Protein AF-A0A7S3ARB8-F1 (afdb_monomer_lite)

pLDDT: mean 84.16, std 11.86, range [56.31, 97.38]

Structure (mmCIF, N/CA/C/O backbone):
data_AF-A0A7S3ARB8-F1
#
_entry.id   AF-A0A7S3ARB8-F1
#
loop_
_atom_site.group_PDB
_atom_site.id
_atom_site.type_symbol
_atom_site.label_atom_id
_atom_site.label_alt_id
_atom_site.label_comp_id
_atom_site.label_asym_id
_atom_site.label_entity_id
_atom_site.label_seq_id
_atom_site.pdbx_PDB_ins_code
_atom_site.Cartn_x
_atom_site.Cartn_y
_atom_site.Cartn_z
_atom_site.occupancy
_atom_site.B_iso_or_equiv
_atom_site.auth_seq_id
_atom_site.auth_comp_id
_atom_site.auth_asym_id
_atom_site.auth_atom_id
_atom_site.pdbx_PDB_model_num
ATOM 1 N N . GLN A 1 1 ? 18.626 -2.411 -26.770 1.00 90.75 1 GLN A N 1
ATOM 2 C CA . GLN A 1 1 ? 19.589 -1.643 -25.954 1.00 90.75 1 GLN A CA 1
ATOM 3 C C . GLN A 1 1 ? 18.843 -1.032 -24.781 1.00 90.75 1 GLN A C 1
ATOM 5 O O . GLN A 1 1 ? 17.745 -0.532 -25.000 1.00 90.75 1 GLN A O 1
ATOM 10 N N . TYR A 1 2 ? 19.406 -1.118 -23.575 1.00 95.31 2 TYR A N 1
ATOM 11 C CA . TYR A 1 2 ? 18.859 -0.472 -22.380 1.00 95.31 2 TYR A CA 1
ATOM 12 C C . TYR A 1 2 ? 19.517 0.892 -22.160 1.00 95.31 2 TYR A C 1
ATOM 14 O O . TYR A 1 2 ? 20.697 1.067 -22.460 1.00 95.31 2 TYR A O 1
ATOM 22 N N . PHE A 1 3 ? 18.739 1.828 -21.629 1.00 96.06 3 PHE A N 1
ATOM 23 C CA . PHE A 1 3 ? 19.152 3.165 -21.223 1.00 96.06 3 PHE A CA 1
ATOM 24 C C . PHE A 1 3 ? 18.742 3.407 -19.772 1.00 96.06 3 PHE A C 1
ATOM 26 O O . PHE A 1 3 ? 17.775 2.810 -19.287 1.00 96.06 3 PHE A O 1
ATOM 33 N N . VAL A 1 4 ? 19.471 4.297 -19.101 1.00 95.88 4 VAL A N 1
ATOM 34 C CA . VAL A 1 4 ? 19.142 4.763 -17.753 1.00 95.88 4 VAL A CA 1
ATOM 35 C C . VAL A 1 4 ? 18.257 5.995 -17.869 1.00 95.88 4 VAL A C 1
ATOM 37 O O . VAL A 1 4 ? 18.643 6.996 -18.471 1.00 95.88 4 VAL A O 1
ATOM 40 N N . TYR A 1 5 ? 17.067 5.918 -17.289 1.00 92.81 5 TYR A N 1
ATOM 41 C CA . TYR A 1 5 ? 16.153 7.038 -17.130 1.00 92.81 5 TYR A CA 1
ATOM 42 C C . TYR A 1 5 ? 16.206 7.472 -15.676 1.00 92.81 5 TYR A C 1
ATOM 44 O O . TYR A 1 5 ? 15.893 6.680 -14.787 1.00 92.81 5 TYR A O 1
ATOM 52 N N . ARG A 1 6 ? 16.603 8.720 -15.436 1.00 92.19 6 ARG A N 1
ATOM 53 C CA . ARG A 1 6 ? 16.659 9.288 -14.092 1.00 92.19 6 ARG A CA 1
ATOM 54 C C . ARG A 1 6 ? 15.504 10.247 -13.880 1.00 92.19 6 ARG A C 1
ATOM 56 O O . ARG A 1 6 ? 15.302 11.178 -14.658 1.00 92.19 6 ARG A O 1
ATOM 63 N N . ASN A 1 7 ? 14.769 10.028 -12.802 1.00 86.69 7 ASN A N 1
ATOM 64 C CA . ASN A 1 7 ? 13.771 10.958 -12.335 1.00 86.69 7 ASN A CA 1
ATOM 65 C C . ASN A 1 7 ? 14.449 12.200 -11.742 1.00 86.69 7 ASN A C 1
ATOM 67 O O . ASN A 1 7 ? 15.207 12.090 -10.781 1.00 86.69 7 ASN A O 1
ATOM 71 N N . LEU A 1 8 ? 14.183 13.386 -12.294 1.00 87.00 8 LEU A N 1
ATOM 72 C CA . LEU A 1 8 ? 14.835 14.619 -11.837 1.00 87.00 8 LEU A CA 1
ATOM 73 C C . LEU A 1 8 ? 14.320 15.114 -10.478 1.00 87.00 8 LEU A C 1
ATOM 75 O O . LEU A 1 8 ? 15.025 15.858 -9.804 1.00 87.00 8 LEU A O 1
ATOM 79 N N . ARG A 1 9 ? 13.109 14.711 -10.075 1.00 80.62 9 ARG A N 1
ATOM 80 C CA . ARG A 1 9 ? 12.483 15.111 -8.811 1.00 80.62 9 ARG A CA 1
ATOM 81 C C . ARG A 1 9 ? 12.925 14.224 -7.654 1.00 80.62 9 ARG A C 1
ATOM 83 O O . ARG A 1 9 ? 13.294 14.737 -6.605 1.00 80.62 9 ARG A O 1
ATOM 90 N N . THR A 1 10 ? 12.866 12.909 -7.837 1.00 76.94 10 THR A N 1
ATOM 91 C CA . THR A 1 10 ? 13.143 11.931 -6.772 1.00 76.94 10 THR A CA 1
ATOM 92 C C . THR A 1 10 ? 14.565 11.380 -6.815 1.00 76.94 10 THR A C 1
ATOM 94 O O . THR A 1 10 ? 15.021 10.777 -5.851 1.00 76.94 10 THR A O 1
ATOM 97 N N . GLY A 1 11 ? 15.276 11.551 -7.932 1.00 84.00 11 GLY A N 1
ATOM 98 C CA . GLY A 1 11 ? 16.590 10.953 -8.157 1.00 84.00 11 GLY A CA 1
ATOM 99 C C . GLY A 1 11 ? 16.555 9.462 -8.501 1.00 84.00 11 GLY A C 1
ATOM 100 O O . GLY A 1 11 ? 17.612 8.919 -8.810 1.00 84.00 11 GLY A O 1
ATOM 101 N N . ALA A 1 12 ? 15.378 8.823 -8.490 1.00 82.38 12 ALA A N 1
ATOM 102 C CA . ALA A 1 12 ? 15.215 7.404 -8.789 1.00 82.38 12 ALA A CA 1
ATOM 103 C C . ALA A 1 12 ? 15.631 7.067 -10.229 1.00 82.38 12 ALA A C 1
ATOM 105 O O . ALA A 1 12 ? 15.363 7.828 -11.163 1.00 82.38 12 ALA A O 1
ATOM 106 N N . GLU A 1 13 ? 16.249 5.903 -10.416 1.00 90.94 13 GLU A N 1
ATOM 107 C CA . GLU A 1 13 ? 16.720 5.432 -11.719 1.00 90.94 13 GLU A CA 1
ATOM 108 C C . GLU A 1 13 ? 15.938 4.206 -12.194 1.00 90.94 13 GLU A C 1
ATOM 110 O O . GLU A 1 13 ? 15.594 3.315 -11.419 1.00 90.94 13 GLU A O 1
ATOM 115 N N . ALA A 1 14 ? 15.680 4.144 -13.500 1.00 91.12 14 ALA A N 1
ATOM 116 C CA . ALA A 1 14 ? 15.060 3.003 -14.154 1.00 91.12 14 ALA A CA 1
ATOM 117 C C . ALA A 1 14 ? 15.818 2.630 -15.432 1.00 91.12 14 ALA A C 1
ATOM 119 O O . ALA A 1 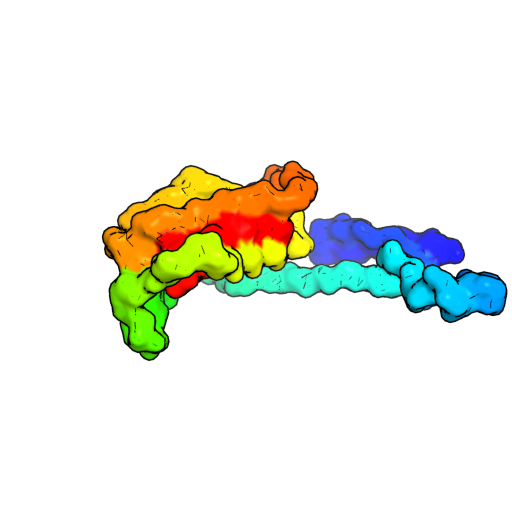14 ? 16.058 3.464 -16.303 1.00 91.12 14 ALA A O 1
ATOM 120 N N . TYR A 1 15 ? 16.136 1.346 -15.578 1.00 94.19 15 TYR A N 1
ATOM 121 C CA . TYR A 1 15 ? 16.793 0.798 -16.762 1.00 94.19 15 TYR A CA 1
ATOM 122 C C . TYR A 1 15 ? 15.725 0.291 -17.730 1.00 94.19 15 TYR A C 1
ATOM 124 O O . TYR A 1 15 ? 15.054 -0.696 -17.428 1.00 94.19 15 TYR A O 1
ATOM 132 N N . ARG A 1 16 ? 15.525 0.954 -18.876 1.00 95.75 16 ARG A N 1
ATOM 133 C CA . ARG A 1 16 ? 14.487 0.587 -19.863 1.00 95.75 16 ARG A CA 1
ATOM 134 C C . ARG A 1 16 ? 15.012 0.614 -21.293 1.00 95.75 16 ARG A C 1
ATOM 136 O O . ARG A 1 16 ? 15.990 1.286 -21.600 1.00 95.75 16 ARG A O 1
ATOM 143 N N . ALA A 1 17 ? 14.349 -0.117 -22.177 1.00 95.69 17 ALA A N 1
ATOM 144 C CA . ALA A 1 17 ? 14.543 -0.050 -23.616 1.00 95.69 17 ALA A CA 1
ATOM 145 C C . ALA A 1 17 ? 13.309 0.611 -24.260 1.00 95.69 17 ALA A C 1
ATOM 147 O O . ALA A 1 17 ? 12.194 0.304 -23.848 1.00 95.69 17 ALA A O 1
ATOM 148 N N . PRO A 1 18 ? 13.452 1.454 -25.300 1.00 93.88 18 PRO A N 1
ATOM 149 C CA . PRO A 1 18 ? 12.300 2.072 -25.968 1.00 93.88 18 PRO A CA 1
ATOM 150 C C . PRO A 1 18 ? 11.360 1.061 -26.642 1.00 93.88 18 PRO A C 1
ATOM 152 O O . PRO A 1 18 ? 10.175 1.326 -26.810 1.00 93.88 18 PRO A O 1
ATOM 155 N N . LYS A 1 19 ? 11.897 -0.090 -27.066 1.00 94.69 19 LYS A N 1
ATOM 156 C CA . LYS A 1 19 ? 11.169 -1.199 -27.697 1.00 94.69 19 LYS A CA 1
ATOM 157 C C . LYS A 1 19 ? 11.972 -2.497 -27.606 1.00 94.69 19 LYS A C 1
ATOM 159 O O . LYS A 1 19 ? 13.196 -2.455 -27.462 1.00 94.69 19 LYS A O 1
ATOM 164 N N . TYR A 1 20 ? 11.293 -3.631 -27.755 1.00 94.88 20 TYR A N 1
ATOM 165 C CA . TYR A 1 20 ? 11.908 -4.945 -27.943 1.00 94.88 20 TYR A CA 1
ATOM 166 C C . TYR A 1 20 ? 11.073 -5.790 -28.914 1.00 94.88 20 TYR A C 1
ATOM 168 O O . TYR A 1 20 ? 9.924 -5.457 -29.201 1.00 94.88 20 TYR A O 1
ATOM 176 N N . SER A 1 21 ? 11.663 -6.863 -29.430 1.00 94.44 21 SER A N 1
ATOM 177 C CA . SER A 1 21 ? 10.976 -7.904 -30.195 1.00 94.44 21 SER A CA 1
ATOM 178 C C . SER A 1 21 ? 11.450 -9.275 -29.720 1.00 94.44 21 SER A C 1
ATOM 180 O O . SER A 1 21 ? 12.534 -9.397 -29.145 1.00 94.44 21 SER A O 1
ATOM 182 N N . LEU A 1 22 ? 10.631 -10.299 -29.952 1.00 94.94 22 LEU A N 1
ATOM 183 C CA . LEU A 1 22 ? 10.965 -11.694 -29.679 1.00 94.94 22 LEU A CA 1
ATOM 184 C C . LEU A 1 22 ? 10.956 -12.495 -30.988 1.00 94.94 22 LEU A C 1
ATOM 186 O O . LEU A 1 22 ? 10.237 -12.127 -31.921 1.00 94.94 22 LEU A O 1
ATOM 190 N N . PRO A 1 23 ? 11.726 -13.591 -31.078 1.00 97.38 23 PRO A N 1
ATOM 191 C CA . PRO A 1 23 ? 11.591 -14.550 -32.167 1.00 97.38 23 PRO A CA 1
ATOM 192 C C . PRO A 1 23 ? 10.154 -15.066 -32.292 1.00 97.38 23 PRO A C 1
ATOM 194 O O . PRO A 1 23 ? 9.515 -15.362 -31.284 1.00 97.38 23 PRO A O 1
ATOM 197 N N . ALA A 1 24 ? 9.672 -15.259 -33.525 1.00 96.69 24 ALA A N 1
ATOM 198 C CA . ALA A 1 24 ? 8.314 -15.753 -33.786 1.00 96.69 24 ALA A CA 1
ATOM 199 C C . ALA A 1 24 ? 8.022 -17.100 -33.098 1.00 96.69 24 ALA A C 1
ATOM 201 O O . ALA A 1 24 ? 6.905 -17.343 -32.651 1.00 96.69 24 ALA A O 1
ATOM 202 N N . ALA A 1 25 ? 9.047 -17.942 -32.937 1.00 97.31 25 ALA A N 1
ATOM 203 C CA . ALA A 1 25 ? 8.948 -19.206 -32.216 1.00 97.31 25 ALA A CA 1
ATOM 204 C C . ALA A 1 25 ? 8.531 -19.043 -30.742 1.00 97.31 25 ALA A C 1
ATOM 206 O O . ALA A 1 25 ? 7.960 -19.968 -30.185 1.00 97.31 25 ALA A O 1
ATOM 207 N N . LEU A 1 26 ? 8.774 -17.888 -30.111 1.00 96.44 26 LEU A N 1
ATOM 208 C CA . LEU A 1 26 ? 8.398 -17.635 -28.716 1.00 96.44 26 LEU A CA 1
ATOM 209 C C . LEU A 1 26 ? 7.006 -17.011 -28.561 1.00 96.44 26 LEU A C 1
ATOM 211 O O . LEU A 1 26 ? 6.528 -16.880 -27.438 1.00 96.44 26 LEU A O 1
ATOM 215 N N . ALA A 1 27 ? 6.331 -16.662 -29.660 1.00 92.81 27 ALA A N 1
ATOM 216 C CA . ALA A 1 27 ? 5.057 -15.943 -29.612 1.00 92.81 27 ALA A CA 1
ATOM 217 C C . ALA A 1 27 ? 3.924 -16.724 -28.916 1.00 92.81 27 ALA A C 1
ATOM 219 O O . ALA A 1 27 ? 2.954 -16.116 -28.486 1.00 92.81 27 ALA A O 1
ATOM 220 N N . HIS A 1 28 ? 4.042 -18.052 -28.803 1.00 95.56 28 HIS A N 1
ATOM 221 C CA . HIS A 1 28 ? 3.050 -18.916 -28.150 1.00 95.56 28 HIS A CA 1
ATOM 222 C C . HIS A 1 28 ? 3.390 -19.263 -26.688 1.00 95.56 28 HIS A C 1
ATOM 224 O O . HIS A 1 28 ? 2.592 -19.921 -26.029 1.00 95.56 28 HIS A O 1
ATOM 230 N N . VAL A 1 29 ? 4.571 -18.865 -26.197 1.00 97.31 29 VAL A N 1
ATOM 231 C CA . VAL A 1 29 ? 5.066 -19.193 -24.842 1.00 97.31 29 VAL A CA 1
ATOM 232 C C . VAL A 1 29 ? 5.446 -17.969 -24.011 1.00 97.31 29 VAL A C 1
ATOM 234 O O . VAL A 1 29 ? 5.659 -18.106 -22.810 1.00 97.31 29 VAL A O 1
ATOM 237 N N . VAL A 1 30 ? 5.564 -16.783 -24.619 1.00 96.50 30 VAL A N 1
ATOM 238 C CA . VAL A 1 30 ? 5.928 -15.546 -23.917 1.00 96.50 30 VAL A CA 1
ATOM 239 C C . VAL A 1 30 ? 4.928 -14.442 -24.236 1.00 96.50 30 VAL A C 1
ATOM 241 O O . VAL A 1 30 ? 4.892 -13.943 -25.359 1.00 96.50 30 VAL A O 1
ATOM 244 N N . ASP A 1 31 ? 4.193 -14.003 -23.216 1.00 93.69 31 ASP A N 1
ATOM 245 C CA . ASP A 1 31 ? 3.247 -12.887 -23.331 1.00 93.69 31 ASP A CA 1
ATOM 246 C C . ASP A 1 31 ? 3.945 -11.521 -23.266 1.00 93.69 31 ASP A C 1
ATOM 248 O O . ASP A 1 31 ? 3.597 -10.582 -23.983 1.00 93.69 31 ASP A O 1
ATOM 252 N N . LEU A 1 32 ? 4.929 -11.384 -22.369 1.00 94.00 32 LEU A N 1
ATOM 253 C CA . LEU A 1 32 ? 5.566 -10.107 -22.063 1.00 94.00 32 LEU A CA 1
ATOM 254 C C . LEU A 1 32 ? 6.944 -10.297 -21.427 1.00 94.00 32 LEU A C 1
ATOM 256 O O . LEU A 1 32 ? 7.109 -11.072 -20.490 1.00 94.00 32 LEU A O 1
ATOM 260 N N . VAL A 1 33 ? 7.907 -9.481 -21.855 1.00 93.31 33 VAL A N 1
ATOM 261 C CA . VAL A 1 33 ? 9.145 -9.239 -21.106 1.00 93.31 33 VAL A CA 1
ATOM 262 C C . VAL A 1 33 ? 9.008 -7.919 -20.347 1.00 93.31 33 VAL A C 1
ATOM 264 O O . VAL A 1 33 ? 8.872 -6.843 -20.937 1.00 93.31 33 VAL A O 1
ATOM 267 N N . ALA A 1 34 ? 8.996 -8.000 -19.017 1.00 92.06 34 ALA A N 1
ATOM 268 C CA . ALA A 1 34 ? 8.890 -6.854 -18.122 1.00 92.06 34 ALA A CA 1
ATOM 269 C C . ALA A 1 34 ? 9.998 -6.882 -17.054 1.00 92.06 34 ALA A C 1
ATOM 271 O O . ALA A 1 34 ? 10.407 -7.967 -16.651 1.00 92.06 34 ALA A O 1
ATOM 272 N N . PRO A 1 35 ? 10.465 -5.713 -16.572 1.00 89.94 35 PRO A N 1
ATOM 273 C CA . PRO A 1 35 ? 10.087 -4.362 -16.992 1.00 89.94 35 PRO A CA 1
ATOM 274 C C . PRO A 1 35 ? 10.999 -3.829 -18.120 1.00 89.94 35 PRO A C 1
ATOM 276 O O . PRO A 1 35 ? 12.025 -3.208 -17.859 1.00 89.94 35 PRO A O 1
ATOM 279 N N . THR A 1 36 ? 10.624 -4.025 -19.392 1.00 94.38 36 THR A N 1
ATOM 280 C CA . THR A 1 36 ? 11.464 -3.591 -20.527 1.00 94.38 36 THR A CA 1
ATOM 281 C C . THR A 1 36 ? 11.164 -2.169 -20.988 1.00 94.38 36 THR A C 1
ATOM 283 O O . THR A 1 36 ? 12.089 -1.373 -21.097 1.00 94.38 36 THR A O 1
ATOM 286 N N . VAL A 1 37 ? 9.895 -1.825 -21.232 1.00 93.94 37 VAL A N 1
ATOM 287 C CA . VAL A 1 37 ? 9.520 -0.535 -21.857 1.00 93.94 37 VAL A CA 1
ATOM 288 C C 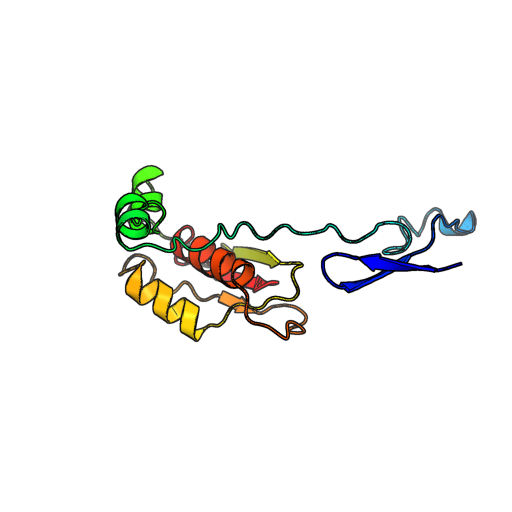. VAL A 1 37 ? 8.814 0.444 -20.915 1.00 93.94 37 VAL A C 1
ATOM 290 O O . VAL A 1 37 ? 8.837 1.647 -21.146 1.00 93.94 37 VAL A O 1
ATOM 293 N N . ARG A 1 38 ? 8.177 -0.046 -19.843 1.00 90.12 38 ARG A N 1
ATOM 294 C CA . ARG A 1 38 ? 7.347 0.780 -18.951 1.00 90.12 38 ARG A CA 1
ATOM 295 C C . ARG A 1 38 ? 8.181 1.437 -17.860 1.00 90.12 38 ARG A C 1
ATOM 297 O O . ARG A 1 38 ? 8.776 0.726 -17.051 1.00 90.12 38 ARG A O 1
ATOM 304 N N . LEU A 1 39 ? 8.199 2.768 -17.807 1.00 87.94 39 LEU A N 1
ATOM 305 C CA . LEU A 1 39 ? 8.770 3.491 -16.669 1.00 87.94 39 LEU A CA 1
ATOM 306 C C . LEU A 1 39 ? 7.906 3.281 -15.413 1.00 87.94 39 LEU A C 1
ATOM 308 O O . LEU A 1 39 ? 6.689 3.137 -15.546 1.00 87.94 39 LEU A O 1
ATOM 312 N N . PRO A 1 40 ? 8.514 3.233 -14.213 1.00 81.19 40 PRO A N 1
ATOM 313 C CA . PRO A 1 40 ? 7.759 3.231 -12.965 1.00 81.19 40 PRO A CA 1
ATOM 314 C C . PRO A 1 40 ? 6.862 4.468 -12.892 1.00 81.19 40 PRO A C 1
ATOM 316 O O . PRO A 1 40 ? 7.273 5.554 -13.307 1.00 81.19 40 PRO A O 1
ATOM 319 N N . ALA A 1 41 ? 5.645 4.305 -12.375 1.00 73.38 41 ALA A N 1
ATOM 320 C CA . ALA A 1 41 ? 4.795 5.449 -12.086 1.00 73.38 41 ALA A CA 1
ATOM 321 C C . ALA A 1 41 ? 5.429 6.280 -10.964 1.00 73.38 41 ALA A C 1
ATOM 323 O O . ALA A 1 41 ? 5.916 5.727 -9.979 1.00 73.38 41 ALA A O 1
ATOM 324 N N . GLU A 1 42 ? 5.406 7.605 -11.109 1.00 65.94 42 GLU A N 1
ATOM 325 C CA . GLU A 1 42 ? 5.657 8.478 -9.971 1.00 65.94 42 GLU A CA 1
ATOM 326 C C . GLU A 1 42 ? 4.415 8.518 -9.098 1.00 65.94 42 GLU A C 1
ATOM 328 O O . GLU A 1 42 ? 3.363 9.037 -9.465 1.00 65.94 42 GLU A O 1
ATOM 333 N N . THR A 1 43 ? 4.567 7.973 -7.918 1.00 62.03 43 THR A N 1
ATOM 334 C CA . THR A 1 43 ? 3.611 8.021 -6.829 1.00 62.03 43 THR A CA 1
ATOM 335 C C . THR A 1 43 ? 3.745 9.366 -6.122 1.00 62.03 43 THR A C 1
ATOM 337 O O . THR A 1 43 ? 4.763 9.704 -5.516 1.00 62.03 43 THR A O 1
ATOM 340 N N . ILE A 1 44 ? 2.707 10.186 -6.259 1.00 58.28 44 ILE A N 1
ATOM 341 C CA . ILE A 1 44 ? 2.582 11.445 -5.533 1.00 58.28 44 ILE A CA 1
ATOM 342 C C . ILE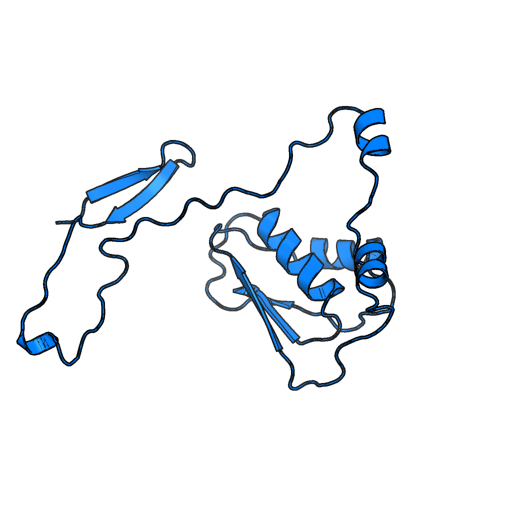 A 1 44 ? 2.102 11.078 -4.135 1.00 58.28 44 ILE A C 1
ATOM 344 O O . ILE A 1 44 ? 1.026 10.504 -3.999 1.00 58.28 44 ILE A O 1
ATOM 348 N N . SER A 1 45 ? 2.892 11.397 -3.111 1.00 59.22 45 SER A N 1
ATOM 349 C CA . SER A 1 45 ? 2.436 11.230 -1.734 1.00 59.22 45 SER A CA 1
ATOM 350 C C . SER A 1 45 ? 1.162 12.064 -1.522 1.00 59.22 45 SER A C 1
ATOM 352 O O . SER A 1 45 ? 1.162 13.250 -1.869 1.00 59.22 45 SER A O 1
ATOM 354 N N . PRO A 1 46 ? 0.086 11.499 -0.949 1.00 59.03 46 PRO A N 1
ATOM 355 C CA . PRO A 1 46 ? -1.135 12.241 -0.642 1.00 59.03 46 PRO A CA 1
ATOM 356 C C . PRO A 1 46 ? -0.940 13.229 0.520 1.00 59.03 46 PRO A C 1
ATOM 358 O O . PRO A 1 46 ? -1.864 13.964 0.876 1.00 59.03 46 PRO A O 1
ATOM 361 N N . VAL A 1 47 ? 0.256 13.262 1.117 1.00 62.41 47 VAL A N 1
ATOM 362 C CA . VAL A 1 47 ? 0.591 14.103 2.261 1.00 62.41 47 VAL A CA 1
ATOM 363 C C . VAL A 1 47 ? 0.481 15.573 1.884 1.00 62.41 47 VAL A C 1
ATOM 365 O O . VAL A 1 47 ? 1.296 16.138 1.151 1.00 62.41 47 VAL A O 1
ATOM 368 N N . GLN A 1 48 ? -0.537 16.222 2.442 1.00 64.81 48 GLN A N 1
ATOM 369 C CA . GLN A 1 48 ? -0.613 17.671 2.418 1.00 64.81 48 GLN A CA 1
ATOM 370 C C . GLN A 1 48 ? 0.466 18.274 3.325 1.00 64.81 48 GLN A C 1
ATOM 372 O O . GLN A 1 48 ? 0.796 17.694 4.362 1.00 64.81 48 GLN A O 1
ATOM 377 N N . PRO A 1 49 ? 0.969 19.480 3.006 1.00 62.47 49 PRO A N 1
ATOM 378 C CA . PRO A 1 49 ? 1.856 20.201 3.903 1.00 62.47 49 PRO A CA 1
ATOM 379 C C . PRO A 1 49 ? 1.230 20.328 5.294 1.00 62.47 49 PRO A C 1
ATOM 381 O O . PRO A 1 49 ? 0.051 20.700 5.434 1.00 62.47 49 PRO A O 1
ATOM 384 N N . ALA A 1 50 ? 2.037 20.046 6.319 1.00 64.06 50 ALA A N 1
ATOM 385 C CA . ALA A 1 50 ? 1.651 20.259 7.704 1.00 64.06 50 ALA A CA 1
ATOM 386 C C . ALA A 1 50 ? 1.163 21.704 7.887 1.00 64.06 50 ALA A C 1
ATOM 388 O O . ALA A 1 50 ? 1.761 22.656 7.370 1.00 64.06 50 ALA A O 1
ATOM 389 N N . ALA A 1 51 ? 0.048 21.866 8.598 1.00 67.56 51 ALA A N 1
ATOM 390 C CA . ALA A 1 51 ? -0.426 23.189 8.970 1.00 67.56 51 ALA A CA 1
ATOM 391 C C . ALA A 1 51 ? 0.621 23.842 9.880 1.00 67.56 51 ALA A C 1
ATOM 393 O O . ALA A 1 51 ? 1.047 23.253 10.868 1.00 67.56 51 ALA A O 1
ATOM 394 N N . LYS A 1 52 ? 1.063 25.048 9.515 1.00 67.88 52 LYS A N 1
ATOM 395 C CA . LYS A 1 52 ? 2.170 25.737 10.195 1.00 67.88 52 LYS A CA 1
ATOM 396 C C . LYS A 1 52 ? 1.733 26.555 11.412 1.00 67.88 52 LYS A C 1
ATOM 398 O O . LYS A 1 52 ? 2.590 27.094 12.102 1.00 67.88 52 LYS A O 1
ATOM 403 N N . THR A 1 53 ? 0.429 26.686 11.652 1.00 74.06 53 THR A N 1
ATOM 404 C CA . THR A 1 53 ? -0.115 27.498 12.747 1.00 74.06 53 THR A CA 1
ATOM 405 C C . THR A 1 53 ? -1.132 26.711 13.560 1.00 74.06 53 THR A C 1
ATOM 407 O O . THR A 1 53 ? -1.826 25.839 13.028 1.00 74.06 53 THR A O 1
ATOM 410 N N . ALA A 1 54 ? -1.224 27.026 14.852 1.00 68.62 54 ALA A N 1
ATOM 411 C CA . ALA A 1 54 ? -2.154 26.382 15.772 1.00 68.62 54 ALA A CA 1
ATOM 412 C C . ALA A 1 54 ? -3.610 26.578 15.323 1.00 68.62 54 ALA A C 1
ATOM 414 O O . ALA A 1 54 ? -4.394 25.637 15.370 1.00 68.62 54 ALA A O 1
ATOM 415 N N . GLU A 1 55 ? -3.947 27.751 14.783 1.00 72.50 55 GLU A N 1
ATOM 416 C CA . GLU A 1 55 ? -5.280 28.065 14.263 1.00 72.50 55 GLU A CA 1
ATOM 417 C C . GLU A 1 55 ? -5.612 27.216 13.034 1.00 72.50 55 GLU A C 1
ATOM 419 O O . GLU A 1 55 ? -6.733 26.735 12.898 1.00 72.50 55 GLU A O 1
ATOM 424 N N . ALA A 1 56 ? -4.637 26.975 12.150 1.00 66.12 56 ALA A N 1
ATOM 425 C CA . ALA A 1 56 ? -4.826 26.122 10.982 1.00 66.12 56 ALA A CA 1
ATOM 426 C C . ALA A 1 56 ? -4.937 24.638 11.367 1.00 66.12 56 ALA A C 1
ATOM 428 O O . ALA A 1 56 ? -5.691 23.907 10.732 1.00 66.12 56 ALA A O 1
ATOM 429 N N . ILE A 1 57 ? -4.230 24.192 12.410 1.00 64.38 57 ILE A N 1
ATOM 430 C CA . ILE A 1 57 ? -4.375 22.840 12.975 1.00 64.38 57 ILE A CA 1
ATOM 431 C C . ILE A 1 57 ? -5.769 22.678 13.597 1.00 64.38 57 ILE A C 1
ATOM 433 O O . ILE A 1 57 ? -6.460 21.698 13.327 1.00 64.38 57 ILE A O 1
ATOM 437 N N . GLN A 1 58 ? -6.215 23.665 14.376 1.00 66.00 58 GLN A N 1
ATOM 438 C CA . GLN A 1 58 ? -7.504 23.637 15.065 1.00 66.00 58 GLN A CA 1
ATOM 439 C C . GLN A 1 58 ? -8.684 23.737 14.085 1.00 66.00 58 GLN A C 1
ATOM 441 O O . GLN A 1 58 ? -9.654 22.995 14.219 1.00 66.00 58 GLN A O 1
ATOM 446 N N . ALA A 1 59 ? -8.572 24.583 13.054 1.00 65.38 59 ALA A N 1
ATOM 447 C CA . ALA A 1 59 ? -9.555 24.695 11.976 1.00 65.38 59 ALA A CA 1
ATOM 448 C C . ALA A 1 59 ? -9.610 23.439 11.094 1.00 65.38 59 ALA A C 1
ATOM 450 O O . ALA A 1 59 ? -10.674 23.092 10.583 1.00 65.38 59 ALA A O 1
ATOM 451 N N . ARG A 1 60 ? -8.475 22.745 10.917 1.00 64.44 60 ARG A N 1
ATOM 452 C CA . ARG A 1 60 ? -8.416 21.491 10.156 1.00 64.44 60 ARG A CA 1
ATOM 453 C C . ARG A 1 60 ? -9.055 20.316 10.870 1.00 64.44 60 ARG A C 1
ATOM 455 O O . ARG A 1 60 ? -9.418 19.391 10.160 1.00 64.44 60 ARG A O 1
ATOM 462 N N . GLY A 1 61 ? -9.192 20.351 12.198 1.00 63.19 61 GLY A N 1
ATOM 463 C CA . GLY A 1 61 ? -9.815 19.289 12.990 1.00 63.19 61 GLY A CA 1
ATOM 464 C C . GLY A 1 61 ? -9.232 17.882 12.760 1.00 63.19 61 GLY A C 1
ATOM 465 O O . GLY A 1 61 ? -8.392 17.639 11.899 1.00 63.19 61 GLY A O 1
ATOM 466 N N . LEU A 1 62 ? -9.698 16.904 13.534 1.00 68.56 62 LEU A N 1
ATOM 467 C CA . LEU A 1 62 ? -9.465 15.480 13.263 1.00 68.56 62 LEU A CA 1
ATOM 468 C C . LEU A 1 62 ? -10.727 14.906 12.606 1.00 68.56 62 LEU A C 1
ATOM 470 O O . LEU A 1 62 ? -11.553 14.275 13.262 1.00 68.56 62 LEU A O 1
ATOM 474 N N . PHE A 1 63 ? -10.927 15.189 11.315 1.00 75.44 63 PHE A N 1
ATOM 475 C CA . PHE A 1 63 ? -12.165 14.803 10.619 1.00 75.44 63 PHE A CA 1
ATOM 476 C C . PHE A 1 63 ? -12.166 13.364 10.106 1.00 75.44 63 PHE A C 1
ATOM 478 O O . PHE A 1 63 ? -13.221 12.732 10.084 1.00 75.44 63 PHE A O 1
ATOM 485 N N . ASN A 1 64 ? -11.003 12.822 9.745 1.00 88.31 64 ASN A N 1
ATOM 486 C CA . ASN A 1 64 ? -10.886 11.523 9.081 1.00 88.31 64 ASN A CA 1
ATOM 487 C C . ASN A 1 64 ? -10.322 10.440 10.003 1.00 88.31 64 ASN A C 1
ATOM 489 O O . ASN A 1 64 ? -9.563 9.610 9.552 1.00 88.31 64 ASN A O 1
ATOM 493 N N . THR A 1 65 ? -10.671 10.432 11.288 1.00 90.62 65 THR A N 1
ATOM 494 C CA . THR A 1 65 ? -10.264 9.344 12.196 1.00 90.62 65 THR A CA 1
ATOM 495 C C . THR A 1 65 ? -11.042 8.052 11.906 1.00 90.62 65 THR A C 1
ATOM 497 O O . THR A 1 65 ? -12.181 8.127 11.436 1.00 90.62 65 THR A O 1
ATOM 500 N N . PRO A 1 66 ? -10.527 6.866 12.279 1.00 91.94 66 PRO A N 1
ATOM 501 C CA . PRO A 1 66 ? -11.291 5.621 12.247 1.00 91.94 66 PRO A CA 1
ATOM 502 C C . PRO A 1 66 ? -12.693 5.749 12.850 1.00 91.94 66 PRO A C 1
ATOM 504 O O . PRO A 1 66 ? -13.678 5.339 12.240 1.00 91.94 66 PRO A O 1
ATOM 507 N N . LYS A 1 67 ? -12.826 6.399 14.013 1.00 89.38 67 LYS A N 1
ATOM 508 C CA . LYS A 1 67 ? -14.127 6.616 14.660 1.00 89.38 67 LYS A CA 1
ATOM 509 C C . LYS A 1 67 ? -15.091 7.432 13.794 1.00 89.38 67 LYS A C 1
ATOM 511 O O . LYS A 1 67 ? -16.263 7.069 13.679 1.00 89.38 67 LYS A O 1
ATOM 516 N N . SER A 1 68 ? -14.636 8.541 13.208 1.00 90.69 68 SER A N 1
ATOM 517 C CA . SER A 1 68 ? -15.500 9.390 12.381 1.00 90.69 68 SER A CA 1
ATOM 518 C C . SER A 1 68 ? -15.846 8.729 11.048 1.00 90.69 68 SER A C 1
ATOM 520 O O . SER A 1 68 ? -17.006 8.787 10.646 1.00 90.69 68 SER A O 1
ATOM 522 N N . LEU A 1 69 ? -14.902 8.030 10.412 1.00 92.94 69 LEU A N 1
ATOM 523 C CA . LEU A 1 69 ? -15.133 7.308 9.158 1.00 92.94 69 LEU A CA 1
ATOM 524 C C . LEU A 1 69 ? -16.069 6.108 9.343 1.00 92.94 69 LEU A C 1
ATOM 526 O O . LEU A 1 69 ? -17.016 5.943 8.577 1.00 92.94 69 LEU A O 1
ATOM 530 N N . ARG A 1 70 ? -15.881 5.301 10.394 1.00 92.38 70 ARG A N 1
ATOM 531 C CA . ARG A 1 70 ? -16.779 4.173 10.704 1.00 92.38 70 ARG A CA 1
ATOM 532 C C . ARG A 1 70 ? -18.192 4.639 11.035 1.00 92.38 70 ARG A C 1
ATOM 534 O O . ARG A 1 70 ? -19.153 3.955 10.693 1.00 92.38 70 ARG A O 1
ATOM 541 N N . LYS A 1 71 ? -18.337 5.811 11.662 1.00 91.94 71 LYS A N 1
ATOM 542 C CA . LYS A 1 71 ? -19.646 6.448 11.853 1.00 91.94 71 LYS A CA 1
ATOM 543 C C . LYS A 1 71 ? -20.237 6.915 10.521 1.00 91.94 71 LYS A C 1
ATOM 545 O O . LYS A 1 71 ? -21.395 6.620 10.251 1.00 91.94 71 LYS A O 1
ATOM 550 N N . LEU A 1 72 ? -19.455 7.623 9.704 1.00 94.31 72 LEU A N 1
ATOM 551 C CA . LEU A 1 72 ? -19.889 8.174 8.417 1.00 94.31 72 LEU A CA 1
ATOM 552 C C . LEU A 1 72 ? -20.420 7.082 7.481 1.00 94.31 72 LEU A C 1
ATOM 554 O O . LEU A 1 72 ? -21.494 7.232 6.907 1.00 94.31 72 LEU A O 1
ATOM 558 N N . TYR A 1 73 ? -19.702 5.964 7.387 1.00 96.00 73 TYR A N 1
ATOM 559 C CA . TYR A 1 73 ? -20.076 4.828 6.544 1.00 96.00 73 TYR A CA 1
ATOM 560 C C . TYR A 1 73 ? -20.968 3.799 7.247 1.00 96.00 73 TYR A C 1
ATOM 562 O O . TYR A 1 73 ? -21.173 2.711 6.720 1.00 96.00 73 TYR A O 1
ATOM 570 N N . SER A 1 74 ? -21.516 4.124 8.424 1.00 96.00 74 SER A N 1
ATOM 571 C CA . SER A 1 74 ? -22.434 3.246 9.168 1.00 96.00 74 SER A CA 1
ATOM 572 C C . SER A 1 74 ? -21.868 1.846 9.476 1.00 96.00 74 SER A C 1
ATOM 574 O O . SER A 1 74 ? -22.611 0.875 9.574 1.00 96.00 74 SER A O 1
ATOM 576 N N . VAL A 1 75 ? -20.550 1.745 9.673 1.00 91.94 75 VAL A N 1
ATOM 577 C CA . VAL A 1 75 ? -19.850 0.515 10.089 1.00 91.94 75 VAL A CA 1
ATOM 578 C C . VAL A 1 75 ? -20.054 0.253 11.586 1.00 91.94 75 VAL A C 1
ATOM 580 O O . VAL A 1 75 ? -20.199 -0.895 12.012 1.00 91.94 75 VAL A O 1
ATOM 583 N N . GLY A 1 76 ? -20.065 1.318 12.398 1.00 88.94 76 GLY A N 1
ATOM 584 C CA . GLY A 1 76 ? -20.169 1.218 13.858 1.00 88.94 76 GLY A CA 1
ATOM 585 C C . GLY A 1 76 ? -19.049 0.355 14.454 1.00 88.94 76 GLY A C 1
ATOM 586 O O . GLY A 1 76 ? -17.879 0.516 14.098 1.00 88.94 76 GLY A O 1
ATOM 587 N N . ASP A 1 77 ? -19.416 -0.596 15.313 1.00 89.12 77 ASP A N 1
ATOM 588 C CA . ASP A 1 77 ? -18.489 -1.522 15.984 1.00 89.12 77 ASP A CA 1
ATOM 589 C C . ASP A 1 77 ? -18.319 -2.864 15.245 1.00 89.12 77 ASP A C 1
ATOM 591 O O . ASP A 1 77 ? -17.738 -3.803 15.781 1.00 89.12 77 ASP A O 1
ATOM 595 N N . THR A 1 78 ? -18.820 -2.973 14.010 1.00 90.50 78 THR A N 1
ATOM 596 C CA . THR A 1 78 ? -18.783 -4.218 13.224 1.00 90.50 78 THR A CA 1
ATOM 597 C C . THR A 1 78 ? -17.355 -4.642 12.880 1.00 90.50 78 THR A C 1
ATOM 599 O O . THR A 1 78 ? -16.576 -3.848 12.355 1.00 90.50 78 THR A O 1
ATOM 602 N N . VAL A 1 79 ? -17.018 -5.911 13.099 1.00 91.50 79 VAL A N 1
ATOM 603 C CA . VAL A 1 79 ? -15.698 -6.476 12.776 1.00 91.50 79 VAL A CA 1
ATOM 604 C C . VAL A 1 79 ? -15.812 -7.725 11.917 1.00 91.50 79 VAL A C 1
ATOM 606 O O . VAL A 1 79 ? -16.866 -8.361 11.866 1.00 91.50 79 VAL A O 1
ATOM 609 N N . GLY A 1 80 ? -14.713 -8.097 11.262 1.00 90.56 80 GLY A N 1
ATOM 610 C CA . GLY A 1 80 ? -14.571 -9.403 10.636 1.00 90.56 80 GLY A CA 1
ATOM 611 C C . GLY A 1 80 ? -14.764 -10.523 11.659 1.00 90.56 80 GLY A C 1
ATOM 612 O O . GLY A 1 80 ? -14.255 -10.458 12.775 1.00 90.56 80 GLY A O 1
ATOM 613 N N . ILE A 1 81 ? -15.529 -11.548 11.287 1.00 90.81 81 ILE A N 1
ATOM 614 C CA . ILE A 1 81 ? -15.795 -12.728 12.134 1.00 90.81 81 ILE A CA 1
ATOM 615 C C . ILE A 1 81 ? -15.257 -14.027 11.528 1.00 90.81 81 ILE A C 1
ATOM 617 O O . ILE A 1 81 ? -15.129 -15.036 12.215 1.00 90.81 81 ILE A O 1
ATOM 621 N N . SER A 1 82 ? -14.964 -14.016 10.227 1.00 91.56 82 SER A N 1
ATOM 622 C CA . SER A 1 82 ? -14.494 -15.184 9.491 1.00 91.56 82 SER A CA 1
ATOM 623 C C . SER A 1 82 ? -12.974 -15.192 9.452 1.00 91.56 82 SER A C 1
ATOM 625 O O . SER A 1 82 ? -12.370 -14.313 8.841 1.00 91.56 82 SER A O 1
ATOM 627 N N . ALA A 1 83 ? -12.363 -16.232 10.018 1.00 88.31 83 ALA A N 1
ATOM 628 C CA . ALA A 1 83 ? -10.923 -16.467 9.901 1.00 88.31 83 ALA A CA 1
ATOM 629 C C . ALA A 1 83 ? -10.476 -16.800 8.461 1.00 88.31 83 ALA A C 1
ATOM 631 O O . ALA A 1 83 ? -9.284 -16.803 8.174 1.00 88.31 83 ALA A O 1
ATOM 632 N N . ALA A 1 84 ? -11.416 -17.093 7.553 1.00 92.12 84 ALA A N 1
ATOM 633 C CA . ALA A 1 84 ? -11.119 -17.330 6.142 1.00 92.12 84 ALA A CA 1
ATOM 634 C C . ALA A 1 84 ? -10.979 -16.027 5.337 1.00 92.12 84 ALA A C 1
ATOM 636 O O . ALA A 1 84 ? -10.457 -16.052 4.223 1.00 92.12 84 ALA A O 1
ATOM 637 N N . ASN A 1 85 ? -11.449 -14.897 5.876 1.00 91.88 85 ASN A N 1
ATOM 638 C CA . ASN A 1 85 ? -11.354 -13.620 5.185 1.00 91.88 85 ASN A CA 1
ATOM 639 C C . ASN A 1 85 ? -9.947 -13.048 5.348 1.00 91.88 85 ASN A C 1
ATOM 641 O O . ASN A 1 85 ? -9.409 -12.983 6.454 1.00 91.88 85 ASN A O 1
ATOM 645 N N . LYS A 1 86 ? -9.388 -12.583 4.234 1.00 92.75 86 LYS A N 1
ATOM 646 C CA . LYS A 1 86 ? -8.112 -11.881 4.188 1.00 92.75 86 LYS A CA 1
ATOM 647 C C . LYS A 1 86 ? -8.272 -10.553 3.472 1.00 92.75 86 LYS A C 1
ATOM 649 O O . LYS A 1 86 ? -9.114 -10.420 2.585 1.00 92.75 86 LYS A O 1
ATOM 654 N N . GLN A 1 87 ? -7.418 -9.612 3.829 1.00 95.00 87 GLN A N 1
ATOM 655 C CA . GLN A 1 87 ? -7.210 -8.379 3.087 1.00 95.00 87 GLN A CA 1
ATOM 656 C C . GLN A 1 87 ? -5.712 -8.142 2.918 1.00 95.00 87 GLN A C 1
ATOM 658 O O . GLN A 1 87 ? -4.902 -8.668 3.681 1.00 95.00 87 GLN A O 1
ATOM 663 N N . ALA A 1 88 ? -5.340 -7.383 1.896 1.00 94.12 88 ALA A N 1
ATOM 664 C CA . ALA A 1 88 ? -3.949 -7.081 1.624 1.00 94.12 88 ALA A CA 1
ATOM 665 C C . ALA A 1 88 ? -3.804 -5.654 1.109 1.00 94.12 88 ALA A C 1
ATOM 667 O O . ALA A 1 88 ? -4.675 -5.149 0.397 1.00 94.12 88 ALA A O 1
ATOM 668 N N . VAL A 1 89 ? -2.687 -5.041 1.467 1.00 91.81 89 VAL A N 1
ATOM 669 C CA . VAL A 1 89 ? -2.217 -3.761 0.944 1.00 91.81 89 VAL A CA 1
ATOM 670 C C . VAL A 1 89 ? -0.905 -4.019 0.225 1.00 91.81 89 VAL A C 1
ATOM 672 O O . VAL A 1 89 ? -0.123 -4.857 0.667 1.00 91.81 89 VAL A O 1
ATOM 675 N N . THR A 1 90 ? -0.667 -3.300 -0.871 1.00 88.31 90 THR A N 1
ATOM 676 C CA . THR A 1 90 ? 0.652 -3.271 -1.500 1.00 88.31 90 THR A CA 1
ATOM 677 C C . THR A 1 90 ? 1.092 -1.850 -1.809 1.00 88.31 90 THR A C 1
ATOM 679 O O . THR A 1 90 ? 0.287 -1.040 -2.274 1.00 88.31 90 THR A O 1
ATOM 682 N N . GLY A 1 91 ? 2.368 -1.560 -1.557 1.00 80.00 91 GLY A N 1
ATOM 683 C CA . GLY A 1 91 ? 2.961 -0.242 -1.755 1.00 80.00 91 GLY A CA 1
ATOM 684 C C . GLY A 1 91 ? 4.208 -0.297 -2.633 1.00 80.00 91 GLY A C 1
ATOM 685 O O . GLY A 1 91 ? 5.109 -1.096 -2.419 1.00 80.00 91 GLY A O 1
ATOM 686 N N . PHE A 1 92 ? 4.322 0.620 -3.597 1.00 78.75 92 PHE A N 1
ATOM 687 C CA . PHE A 1 92 ? 5.477 0.689 -4.512 1.00 78.75 92 PHE A CA 1
ATOM 688 C C . PHE A 1 92 ? 6.406 1.880 -4.221 1.00 78.75 92 PHE A C 1
ATOM 690 O O . PHE A 1 92 ? 7.145 2.330 -5.096 1.00 78.75 92 PHE A O 1
ATOM 697 N N . LEU A 1 93 ? 6.351 2.412 -2.993 1.00 75.06 93 LEU A N 1
ATOM 698 C CA . LEU A 1 93 ? 7.133 3.575 -2.553 1.00 75.06 93 LEU A CA 1
ATOM 699 C C . LEU A 1 93 ? 8.503 3.255 -1.962 1.00 75.06 93 LEU A C 1
ATOM 701 O O . LEU A 1 93 ? 9.245 4.183 -1.643 1.00 75.06 93 LEU A O 1
ATOM 705 N N . GLY A 1 94 ? 8.830 1.976 -1.773 1.00 75.50 94 GLY A N 1
ATOM 706 C CA . GLY A 1 94 ? 9.997 1.587 -0.976 1.00 75.50 94 GLY A CA 1
ATOM 707 C C . GLY A 1 94 ? 9.890 2.045 0.484 1.00 75.50 94 GLY A C 1
ATOM 708 O O . GLY A 1 94 ? 10.909 2.279 1.133 1.00 75.50 94 GLY A O 1
ATOM 709 N N . GLN A 1 95 ? 8.659 2.222 0.972 1.00 80.19 95 GLN A N 1
ATOM 710 C CA . GLN A 1 95 ? 8.339 2.573 2.351 1.00 80.19 95 GLN A CA 1
ATOM 711 C C . GLN A 1 95 ? 7.831 1.329 3.078 1.00 80.19 95 GLN A C 1
ATOM 713 O O . GLN A 1 95 ? 7.043 0.580 2.505 1.00 80.19 95 GLN A O 1
ATOM 718 N N . HIS A 1 96 ? 8.233 1.140 4.332 1.00 84.38 96 HIS A N 1
ATOM 719 C CA . HIS A 1 96 ? 7.625 0.152 5.223 1.00 84.38 96 HIS A CA 1
ATOM 720 C C . HIS A 1 96 ? 6.737 0.837 6.269 1.00 84.38 96 HIS A C 1
ATOM 722 O O . HIS A 1 96 ? 6.928 2.013 6.594 1.00 84.38 96 HIS A O 1
ATOM 728 N N . PHE A 1 97 ? 5.768 0.101 6.809 1.00 88.06 97 PHE A N 1
ATOM 729 C CA . PHE A 1 97 ? 5.081 0.507 8.032 1.00 88.06 97 PHE A CA 1
ATOM 730 C C . PHE A 1 97 ? 5.878 0.022 9.253 1.00 88.06 97 PHE A C 1
ATOM 732 O O . PHE A 1 97 ? 6.622 -0.961 9.185 1.00 88.06 97 PHE A O 1
ATOM 739 N N . VAL A 1 98 ? 5.716 0.712 10.375 1.00 88.94 98 VAL A N 1
ATOM 740 C CA . VAL A 1 98 ? 6.340 0.387 11.656 1.00 88.94 98 VAL A CA 1
ATOM 741 C C . VAL A 1 98 ? 5.267 -0.182 12.576 1.00 88.94 98 VAL A C 1
ATOM 743 O O . VAL A 1 98 ? 4.247 0.454 12.819 1.00 88.94 98 VAL A O 1
ATOM 746 N N . GLU A 1 99 ? 5.492 -1.389 13.095 1.00 88.06 99 GLU A N 1
ATOM 747 C CA . GLU A 1 99 ? 4.510 -2.084 13.942 1.00 88.06 99 GLU A CA 1
ATOM 748 C C . GLU A 1 99 ? 4.225 -1.322 15.246 1.00 88.06 99 GLU A C 1
ATOM 750 O O . GLU A 1 99 ? 3.072 -1.206 15.642 1.00 88.06 99 GLU A O 1
ATOM 755 N N . ALA A 1 100 ? 5.248 -0.716 15.860 1.00 88.56 100 ALA A N 1
ATOM 756 C CA . ALA A 1 100 ? 5.078 0.090 17.071 1.00 88.56 100 ALA A CA 1
ATOM 757 C C . ALA A 1 100 ? 4.196 1.333 16.844 1.00 88.56 100 ALA A C 1
ATOM 759 O O . ALA A 1 100 ? 3.336 1.631 17.672 1.00 88.56 100 ALA A O 1
ATOM 760 N N . ASP A 1 101 ? 4.373 2.023 15.715 1.00 89.12 101 ASP A N 1
ATOM 761 C CA . ASP A 1 101 ? 3.569 3.198 15.363 1.00 89.12 101 ASP A CA 1
ATOM 762 C C . ASP A 1 101 ? 2.121 2.785 15.044 1.00 89.12 101 ASP A C 1
ATOM 764 O O . ASP A 1 101 ? 1.175 3.488 15.394 1.00 89.12 101 ASP A O 1
ATOM 768 N N . LEU A 1 102 ? 1.930 1.608 14.433 1.00 89.31 102 LEU A N 1
ATOM 769 C CA . LEU A 1 102 ? 0.606 1.044 14.168 1.00 89.31 102 LEU A CA 1
ATOM 770 C C . LEU A 1 102 ? -0.129 0.691 15.471 1.00 89.31 102 LEU A C 1
ATOM 772 O O . LEU A 1 102 ? -1.311 1.009 15.617 1.00 89.31 102 LEU A O 1
ATOM 776 N N . ASP A 1 103 ? 0.571 0.074 16.426 1.00 88.06 103 ASP A N 1
ATOM 777 C CA . ASP A 1 103 ? 0.033 -0.215 17.756 1.00 88.06 103 ASP A CA 1
ATOM 778 C C . ASP A 1 103 ? -0.366 1.083 18.479 1.00 88.06 103 ASP A C 1
ATOM 780 O O . ASP A 1 103 ? -1.460 1.174 19.046 1.00 88.06 103 ASP A O 1
ATOM 784 N N . GLU A 1 104 ? 0.482 2.118 18.422 1.00 89.06 104 GLU A N 1
ATOM 785 C CA . GLU A 1 104 ? 0.170 3.440 18.973 1.00 89.06 104 GLU A CA 1
ATOM 786 C C . GLU A 1 104 ? -1.061 4.056 18.291 1.00 89.06 104 GLU A C 1
ATOM 788 O O . GLU A 1 104 ? -1.973 4.537 18.972 1.00 89.06 104 GLU A O 1
ATOM 793 N N . PHE A 1 105 ? -1.148 3.985 16.961 1.00 90.19 105 PHE A N 1
ATOM 794 C CA . PHE A 1 105 ? -2.305 4.459 16.208 1.00 90.19 105 PHE A CA 1
ATOM 795 C C . PHE A 1 105 ? -3.596 3.755 16.645 1.00 90.19 105 PHE A C 1
ATOM 797 O O . PHE A 1 105 ? -4.613 4.418 16.884 1.00 90.19 105 PHE A O 1
ATOM 804 N N . HIS A 1 106 ? -3.581 2.427 16.799 1.00 88.38 106 HIS A N 1
ATOM 805 C CA . HIS A 1 106 ? -4.752 1.685 17.276 1.00 88.38 106 HIS A CA 1
ATOM 806 C C . HIS A 1 106 ? -5.144 2.095 18.694 1.00 88.38 106 HIS A C 1
ATOM 808 O O . HIS A 1 106 ? -6.335 2.279 18.964 1.00 88.38 106 HIS A O 1
ATOM 814 N N . VAL A 1 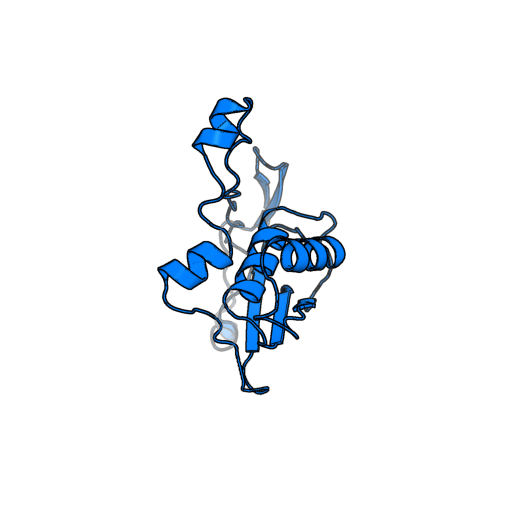107 ? -4.167 2.307 19.582 1.00 86.81 107 VAL A N 1
ATOM 815 C CA . VAL A 1 107 ? -4.418 2.804 20.941 1.00 86.81 107 VAL A CA 1
ATOM 816 C C . VAL A 1 107 ? -5.051 4.189 20.919 1.00 86.81 107 VAL A C 1
ATOM 818 O O . VAL A 1 107 ? -5.989 4.408 21.672 1.00 86.81 107 VAL A O 1
ATOM 821 N N . LEU A 1 108 ? -4.582 5.113 20.081 1.00 88.12 108 LEU A N 1
ATOM 822 C CA . LEU A 1 108 ? -5.069 6.496 20.058 1.00 88.12 108 LEU A CA 1
ATOM 823 C C . LEU A 1 108 ? -6.419 6.652 19.346 1.00 88.12 108 LEU A C 1
ATOM 825 O O . LEU A 1 108 ? -7.251 7.471 19.746 1.00 88.12 108 LEU A O 1
ATOM 829 N N . TYR A 1 109 ? -6.639 5.891 18.274 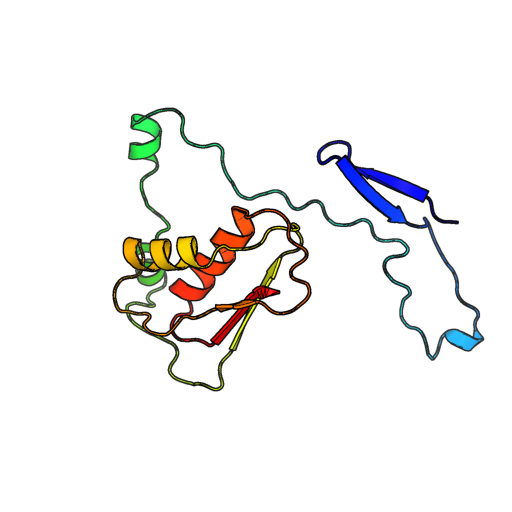1.00 88.56 109 TYR A N 1
ATOM 830 C CA . TYR A 1 109 ? -7.707 6.174 17.316 1.00 88.56 109 TYR A CA 1
ATOM 831 C C . TYR A 1 109 ? -8.708 5.033 17.117 1.00 88.56 109 TYR A C 1
ATOM 833 O O . TYR A 1 109 ? -9.757 5.254 16.500 1.00 88.56 109 TYR A O 1
ATOM 841 N N . PHE A 1 110 ? -8.445 3.839 17.659 1.00 84.94 110 PHE A N 1
ATOM 842 C CA . PHE A 1 110 ? -9.259 2.651 17.412 1.00 84.94 110 PHE A CA 1
ATOM 843 C C . PHE A 1 110 ? -9.464 1.772 18.664 1.00 84.94 110 PHE A C 1
ATOM 845 O O . PHE A 1 110 ? -9.078 0.607 18.739 1.00 84.94 110 PHE A O 1
ATOM 852 N N . HIS A 1 111 ? -10.131 2.331 19.680 1.00 66.06 111 HIS A N 1
ATOM 853 C CA . HIS A 1 111 ? -10.391 1.630 20.941 1.00 66.06 111 HIS A CA 1
ATOM 854 C C . HIS A 1 111 ? -11.463 0.522 20.827 1.00 66.06 111 HIS A C 1
ATOM 856 O O . HIS A 1 111 ? -12.616 0.782 20.484 1.00 66.06 111 HIS A O 1
ATOM 862 N N . LYS A 1 112 ? -11.096 -0.691 21.271 1.00 58.22 112 LYS A N 1
ATOM 863 C CA . LYS A 1 112 ? -11.924 -1.889 21.571 1.00 58.22 112 LYS A CA 1
ATOM 864 C C . LYS A 1 112 ? -12.670 -2.577 20.421 1.00 58.22 112 LYS A C 1
ATOM 866 O O . LYS A 1 112 ? -12.864 -3.786 20.518 1.00 58.22 112 LYS A O 1
ATOM 871 N N . SER A 1 113 ? -13.043 -1.896 19.345 1.00 56.31 113 SER A N 1
ATOM 872 C CA . SER A 1 113 ? -13.793 -2.494 18.227 1.00 56.31 113 SER A CA 1
ATOM 873 C C . SER A 1 113 ? -12.914 -3.216 17.197 1.00 56.31 113 SER A C 1
ATOM 875 O O . SER A 1 113 ? -13.315 -3.353 16.052 1.00 56.31 113 SER A O 1
ATOM 877 N N . GLY A 1 114 ? -11.721 -3.692 17.573 1.00 57.34 114 GLY A N 1
ATOM 878 C CA . GLY A 1 114 ? -10.762 -4.263 16.619 1.00 57.34 114 GLY A CA 1
ATOM 879 C C . GLY A 1 114 ? -9.693 -5.181 17.186 1.00 57.34 114 GLY A C 1
ATOM 880 O O . GLY A 1 114 ? -8.616 -5.298 16.606 1.00 57.34 114 GLY A O 1
ATOM 881 N N . VAL A 1 115 ? -9.966 -5.815 18.328 1.00 60.59 115 VAL A N 1
ATOM 882 C CA . VAL A 1 115 ? -9.065 -6.820 18.904 1.00 60.59 115 VAL A CA 1
ATOM 883 C C . VAL A 1 115 ? -8.706 -7.846 17.824 1.00 60.59 115 VAL A C 1
ATOM 885 O O . VAL A 1 115 ? -9.598 -8.493 17.287 1.00 60.59 115 VAL A O 1
ATOM 888 N N . GLY A 1 116 ? -7.413 -7.983 17.513 1.00 62.41 116 GLY A N 1
ATOM 889 C CA . GLY A 1 116 ? -6.908 -8.992 16.575 1.00 62.41 116 GLY A CA 1
ATOM 890 C C . GLY A 1 116 ? -6.520 -8.500 15.177 1.00 62.41 116 GLY A C 1
ATOM 891 O O . GLY A 1 116 ? -6.051 -9.324 14.394 1.00 62.41 116 GLY A O 1
ATOM 892 N N . SER A 1 117 ? -6.642 -7.202 14.857 1.00 70.94 117 SER A N 1
ATOM 893 C CA . SER A 1 117 ? -6.166 -6.619 13.586 1.00 70.94 117 SER A CA 1
ATOM 894 C C . SER A 1 117 ? -4.631 -6.593 13.477 1.00 70.94 117 SER A C 1
ATOM 896 O O . SER A 1 117 ? -4.012 -5.535 13.480 1.00 70.94 117 SER A O 1
ATOM 898 N N . LYS A 1 118 ? -4.003 -7.767 13.399 1.00 76.25 118 LYS A N 1
ATOM 899 C CA . LYS A 1 118 ? -2.571 -7.902 13.123 1.00 76.25 118 LYS A CA 1
ATOM 900 C C . LYS A 1 118 ? -2.319 -7.865 11.623 1.00 76.25 118 LYS A C 1
ATOM 902 O O . LYS A 1 118 ? -3.093 -8.424 10.840 1.00 76.25 118 LYS A O 1
ATOM 907 N N . ILE A 1 119 ? -1.203 -7.256 11.250 1.00 88.88 119 ILE A N 1
ATOM 908 C CA . ILE A 1 119 ? -0.728 -7.185 9.876 1.00 88.88 119 ILE A CA 1
ATOM 909 C C . ILE A 1 119 ? 0.572 -7.980 9.739 1.00 88.88 119 ILE A C 1
ATOM 911 O O . ILE A 1 119 ? 1.478 -7.864 10.559 1.00 88.88 119 ILE A O 1
ATOM 915 N N . ALA A 1 120 ? 0.646 -8.838 8.727 1.00 89.06 120 ALA A N 1
ATOM 916 C CA . ALA A 1 120 ? 1.840 -9.607 8.408 1.00 89.06 120 ALA A CA 1
ATOM 917 C C . ALA A 1 120 ? 2.582 -8.945 7.245 1.00 89.06 120 ALA A C 1
ATOM 919 O O . ALA A 1 120 ? 1.976 -8.660 6.215 1.00 89.06 120 ALA A O 1
ATOM 920 N N . LYS A 1 121 ? 3.894 -8.741 7.386 1.00 87.94 121 LYS A N 1
ATOM 921 C CA . LYS A 1 121 ? 4.759 -8.348 6.266 1.00 87.94 121 LYS A CA 1
ATOM 922 C C . LYS A 1 121 ? 5.024 -9.562 5.380 1.00 87.94 121 LYS A C 1
ATOM 924 O O . LYS A 1 121 ? 5.444 -10.605 5.885 1.00 87.94 121 LYS A O 1
ATOM 929 N N . VAL A 1 122 ? 4.772 -9.434 4.082 1.00 87.88 122 VAL A N 1
ATOM 930 C CA . VAL A 1 122 ? 4.962 -10.491 3.084 1.00 87.88 122 VAL A CA 1
ATOM 931 C C . VAL A 1 122 ? 5.713 -9.908 1.891 1.00 87.88 122 VAL A C 1
ATOM 933 O O . VAL A 1 122 ? 5.485 -8.769 1.525 1.00 87.88 122 VAL A O 1
ATOM 936 N N . GLY A 1 123 ? 6.609 -10.682 1.277 1.00 83.12 123 GLY A N 1
ATOM 937 C CA . GLY A 1 123 ? 7.449 -10.195 0.179 1.00 83.12 123 GLY A CA 1
ATOM 938 C C . GLY A 1 123 ? 8.835 -9.756 0.646 1.00 83.12 123 GLY A C 1
ATOM 939 O O . GLY A 1 123 ? 9.321 -10.198 1.691 1.00 83.12 123 GLY A O 1
ATOM 940 N N . ASP A 1 124 ? 9.514 -8.957 -0.173 1.00 72.00 124 ASP A N 1
ATOM 941 C CA . ASP A 1 124 ? 10.842 -8.447 0.131 1.00 72.00 124 ASP A CA 1
ATOM 942 C C . ASP A 1 124 ? 10.761 -7.217 1.044 1.00 72.00 124 ASP A C 1
ATOM 944 O O . ASP A 1 124 ? 10.352 -6.139 0.632 1.00 72.00 124 ASP A O 1
ATOM 948 N N . ASP A 1 125 ? 11.220 -7.361 2.291 1.00 63.88 125 ASP A N 1
ATOM 949 C CA . ASP A 1 125 ? 11.371 -6.253 3.251 1.00 63.88 125 ASP A CA 1
ATOM 950 C C . ASP A 1 125 ? 12.608 -5.401 2.894 1.00 63.88 125 ASP A C 1
ATOM 952 O O . ASP A 1 125 ? 13.559 -5.264 3.663 1.00 63.88 125 ASP A O 1
ATOM 956 N N . SER A 1 126 ? 12.655 -4.914 1.649 1.00 59.69 126 SER A N 1
ATOM 957 C CA . SER A 1 126 ? 13.745 -4.102 1.097 1.00 59.69 126 SER A CA 1
ATOM 958 C C . SER A 1 126 ? 13.538 -2.600 1.338 1.00 59.69 126 SER A C 1
ATOM 960 O O . SER A 1 126 ? 14.408 -1.783 1.019 1.00 59.69 126 SER A O 1
ATOM 962 N N . GLY A 1 127 ? 12.402 -2.227 1.940 1.00 60.12 127 GLY A N 1
ATOM 963 C CA . GLY A 1 127 ? 12.088 -0.863 2.342 1.00 60.12 127 GLY A CA 1
ATOM 964 C C . GLY A 1 127 ? 13.034 -0.383 3.438 1.00 60.12 127 GLY A C 1
ATOM 965 O O . GLY A 1 127 ? 12.952 -0.806 4.585 1.00 60.12 127 GLY A O 1
ATOM 966 N N . VAL A 1 128 ? 13.919 0.551 3.107 1.00 60.22 128 VAL A N 1
ATOM 967 C CA . VAL A 1 128 ? 14.909 1.114 4.045 1.00 60.22 128 VAL A CA 1
ATOM 968 C C . VAL A 1 128 ? 14.361 2.251 4.909 1.00 60.22 128 VAL A C 1
ATOM 970 O O . VAL A 1 128 ? 15.032 2.684 5.844 1.00 60.22 128 VAL A O 1
ATOM 973 N N . LEU A 1 129 ? 13.160 2.749 4.610 1.00 67.00 129 LEU A N 1
ATOM 974 C CA . LEU A 1 129 ? 12.568 3.902 5.280 1.00 67.00 129 LEU A CA 1
ATOM 975 C C . LEU A 1 129 ? 11.138 3.599 5.707 1.00 67.00 129 LEU A C 1
ATOM 977 O O . LEU A 1 129 ? 10.334 3.127 4.902 1.00 67.00 129 LEU A O 1
ATOM 981 N N . SER A 1 130 ? 10.811 3.932 6.952 1.00 76.38 130 SER A N 1
ATOM 982 C CA . SER A 1 130 ? 9.418 4.076 7.342 1.00 76.38 130 SER A CA 1
ATOM 983 C C . SER A 1 130 ? 8.818 5.256 6.585 1.00 76.38 130 SER A C 1
ATOM 985 O O . SER A 1 130 ? 9.506 6.239 6.284 1.00 76.38 130 SER A O 1
ATOM 987 N N . GLY A 1 131 ? 7.548 5.155 6.207 1.00 81.25 131 GLY A N 1
ATOM 988 C CA . GLY A 1 131 ? 6.952 6.168 5.351 1.00 81.25 131 GLY A CA 1
ATOM 989 C C . GLY A 1 131 ? 5.477 6.396 5.589 1.00 81.25 131 GLY A C 1
ATOM 990 O O . GLY A 1 131 ? 4.740 5.495 5.978 1.00 81.25 131 GLY A O 1
ATOM 991 N N . THR A 1 132 ? 5.058 7.637 5.347 1.00 83.62 132 THR A N 1
ATOM 992 C CA . THR A 1 132 ? 3.699 8.089 5.643 1.00 83.62 132 THR A CA 1
ATOM 993 C C . THR A 1 132 ? 2.637 7.325 4.864 1.00 83.62 132 THR A C 1
ATOM 995 O O . THR A 1 132 ? 1.580 7.085 5.424 1.00 83.62 132 THR A O 1
ATOM 998 N N . GLU A 1 133 ? 2.899 6.921 3.618 1.00 86.44 133 GLU A N 1
ATOM 999 C CA . GLU A 1 133 ? 1.918 6.146 2.845 1.00 86.44 133 GLU A CA 1
ATOM 1000 C C . GLU A 1 133 ? 1.777 4.733 3.400 1.00 86.44 133 GLU A C 1
ATOM 1002 O O . GLU A 1 133 ? 0.672 4.278 3.659 1.00 86.44 133 GLU A O 1
ATOM 1007 N N . ALA A 1 134 ? 2.906 4.061 3.647 1.00 89.19 134 ALA A N 1
ATOM 1008 C CA . ALA A 1 134 ? 2.892 2.699 4.162 1.00 89.19 134 ALA A CA 1
ATOM 1009 C C . ALA A 1 134 ? 2.207 2.623 5.535 1.00 89.19 134 ALA A C 1
ATOM 1011 O O . ALA A 1 134 ? 1.428 1.705 5.786 1.00 89.19 134 ALA A O 1
ATOM 1012 N N . MET A 1 135 ? 2.452 3.617 6.397 1.00 91.19 135 MET A N 1
ATOM 1013 C CA . MET A 1 135 ? 1.715 3.777 7.651 1.00 91.19 135 MET A CA 1
ATOM 1014 C C . MET A 1 135 ? 0.232 4.044 7.408 1.00 91.19 135 MET A C 1
ATOM 1016 O O . MET A 1 135 ? -0.594 3.312 7.939 1.00 91.19 135 MET A O 1
ATOM 1020 N N . LEU A 1 136 ? -0.112 5.033 6.576 1.00 92.12 136 LEU A N 1
ATOM 1021 C CA . LEU A 1 136 ? -1.499 5.402 6.290 1.00 92.12 136 LEU A CA 1
ATOM 1022 C C . LEU A 1 136 ? -2.317 4.200 5.800 1.00 92.12 136 LEU A C 1
ATOM 1024 O O . LEU A 1 136 ? -3.421 3.959 6.295 1.00 92.12 136 LEU A O 1
ATOM 1028 N N . ASP A 1 137 ? -1.775 3.426 4.862 1.00 92.38 13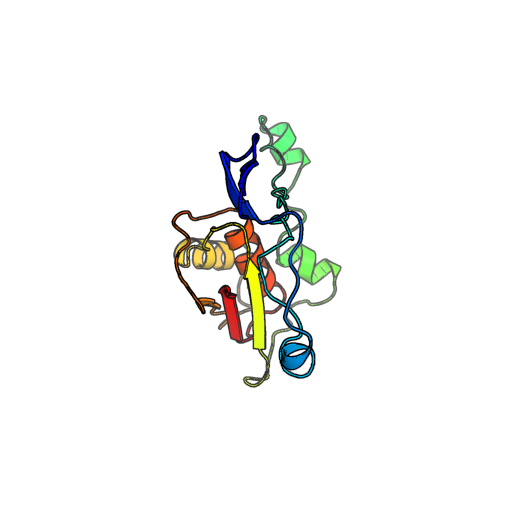7 ASP A N 1
ATOM 1029 C CA . ASP A 1 137 ? -2.458 2.255 4.327 1.00 92.38 137 ASP A CA 1
ATOM 1030 C C . ASP A 1 137 ? -2.645 1.174 5.402 1.00 92.38 137 ASP A C 1
ATOM 1032 O O . ASP A 1 137 ? -3.750 0.645 5.559 1.00 92.38 137 ASP A O 1
ATOM 1036 N N . ALA A 1 138 ? -1.594 0.870 6.177 1.00 92.12 138 ALA A N 1
ATOM 1037 C CA . ALA A 1 138 ? -1.634 -0.130 7.246 1.00 92.12 138 ALA A CA 1
ATOM 1038 C C . ALA A 1 138 ? -2.610 0.260 8.371 1.00 92.12 138 ALA A C 1
ATOM 1040 O O . ALA A 1 138 ? -3.422 -0.558 8.812 1.00 92.12 138 ALA A O 1
ATOM 1041 N N . GLU A 1 139 ? -2.572 1.515 8.810 1.00 92.38 139 GLU A N 1
ATOM 1042 C CA . GLU A 1 139 ? -3.424 2.082 9.855 1.00 92.38 139 GLU A CA 1
ATOM 1043 C C . GLU A 1 139 ? -4.906 2.022 9.473 1.00 92.38 139 GLU A C 1
ATOM 1045 O O . GLU A 1 139 ? -5.740 1.504 10.223 1.00 92.38 139 GLU A O 1
ATOM 1050 N N . TYR A 1 140 ? -5.258 2.524 8.287 1.00 93.69 140 TYR A N 1
ATOM 1051 C CA . TYR A 1 140 ? -6.661 2.657 7.907 1.00 93.69 140 TYR A CA 1
ATOM 1052 C C . TYR A 1 140 ? -7.272 1.351 7.412 1.00 93.69 140 TYR A C 1
ATOM 1054 O O . TYR A 1 140 ? -8.444 1.106 7.711 1.00 93.69 140 TYR A O 1
ATOM 1062 N N . VAL A 1 141 ? -6.522 0.477 6.729 1.00 94.06 141 VAL A N 1
ATOM 1063 C CA . VAL A 1 141 ? -7.067 -0.830 6.325 1.00 94.06 141 VAL A CA 1
ATOM 1064 C C . VAL A 1 141 ? -7.432 -1.670 7.554 1.00 94.06 141 VAL A C 1
ATOM 1066 O O . VAL A 1 141 ? -8.512 -2.260 7.607 1.00 94.06 141 VAL A O 1
ATOM 1069 N N . THR A 1 142 ? -6.587 -1.653 8.589 1.00 92.38 142 THR A N 1
ATOM 1070 C CA . THR A 1 142 ? -6.777 -2.452 9.809 1.00 92.38 142 THR A CA 1
ATOM 1071 C C . THR A 1 142 ? -7.808 -1.856 10.766 1.00 92.38 142 THR A C 1
ATOM 1073 O O . THR A 1 142 ? -8.447 -2.601 11.516 1.00 92.38 142 THR A O 1
ATOM 1076 N N . ALA A 1 143 ? -8.019 -0.537 10.728 1.00 92.31 143 ALA A N 1
ATOM 1077 C CA . ALA A 1 143 ? -9.036 0.132 11.533 1.00 92.31 143 ALA A CA 1
ATOM 1078 C C . ALA A 1 143 ? -10.431 0.112 10.880 1.00 92.31 143 ALA A C 1
ATOM 1080 O O . ALA A 1 143 ? -11.449 -0.005 11.570 1.00 92.31 143 ALA A O 1
ATOM 1081 N N . MET A 1 144 ? -10.513 0.196 9.548 1.00 92.50 144 MET A N 1
ATOM 1082 C CA . MET A 1 144 ? -11.787 0.124 8.822 1.00 92.50 144 MET A CA 1
ATOM 1083 C C . MET A 1 144 ? -12.238 -1.329 8.615 1.00 92.50 144 MET A C 1
ATOM 1085 O O . MET A 1 144 ? -13.396 -1.649 8.882 1.00 92.50 144 MET A O 1
ATOM 1089 N N . GLY A 1 145 ? -11.324 -2.214 8.210 1.00 91.81 145 GLY A N 1
ATOM 1090 C CA . GLY A 1 145 ? -11.522 -3.658 8.049 1.00 91.81 145 GLY A CA 1
ATOM 1091 C C . GLY A 1 145 ? -10.983 -4.444 9.242 1.00 91.81 145 GLY A C 1
ATOM 1092 O O . GLY A 1 145 ? -10.054 -5.236 9.109 1.00 91.81 145 GLY A O 1
ATOM 1093 N N . ALA A 1 146 ? -11.521 -4.187 10.430 1.00 92.00 146 ALA A N 1
ATOM 1094 C CA . ALA A 1 146 ? -10.952 -4.721 11.662 1.00 92.00 146 ALA A CA 1
ATOM 1095 C C . ALA A 1 146 ? -11.223 -6.215 11.893 1.00 92.00 146 ALA A C 1
ATOM 1097 O O . ALA A 1 146 ? -12.247 -6.740 11.457 1.00 92.00 146 ALA A O 1
ATOM 1098 N N . ASN A 1 147 ? -10.326 -6.877 12.633 1.00 91.00 147 ASN A N 1
ATOM 1099 C CA . ASN A 1 147 ? -10.328 -8.320 12.906 1.00 91.00 147 ASN A CA 1
ATOM 1100 C C . ASN A 1 147 ? -10.344 -9.191 11.630 1.00 91.00 147 ASN A C 1
ATOM 1102 O O . ASN A 1 147 ? -10.970 -10.249 11.578 1.00 91.00 147 ASN A O 1
ATOM 1106 N N . ILE A 1 148 ? -9.671 -8.720 10.579 1.00 91.06 148 ILE A N 1
ATOM 1107 C CA . ILE A 1 148 ? -9.426 -9.461 9.340 1.00 91.06 148 ILE A CA 1
ATOM 1108 C C . ILE A 1 148 ? -7.916 -9.641 9.207 1.00 91.06 148 ILE A C 1
ATOM 1110 O O . ILE A 1 148 ? -7.152 -8.689 9.389 1.00 91.06 148 ILE A O 1
ATOM 1114 N N . THR A 1 149 ? -7.475 -10.858 8.883 1.00 92.19 149 THR A N 1
ATOM 1115 C CA . THR A 1 149 ? -6.059 -11.130 8.614 1.00 92.19 149 THR A CA 1
ATOM 1116 C C . THR A 1 149 ? -5.578 -10.227 7.484 1.00 92.19 149 THR A C 1
ATOM 1118 O O . THR A 1 149 ? -6.116 -10.278 6.378 1.00 92.19 149 THR A O 1
ATOM 1121 N N . THR A 1 150 ? -4.582 -9.393 7.783 1.00 93.19 150 THR A N 1
ATOM 1122 C CA . THR A 1 150 ? -4.070 -8.386 6.852 1.00 93.19 150 THR A CA 1
ATOM 1123 C C . THR A 1 150 ? -2.640 -8.717 6.458 1.00 93.19 150 THR A C 1
ATOM 1125 O O . THR A 1 150 ? -1.822 -9.040 7.315 1.00 93.19 150 THR A O 1
ATOM 1128 N N . GLU A 1 151 ? -2.334 -8.624 5.171 1.00 93.75 151 GLU A N 1
ATOM 1129 C CA . GLU A 1 151 ? -0.977 -8.755 4.639 1.00 93.75 151 GLU A CA 1
ATOM 1130 C C . GLU A 1 151 ? -0.521 -7.409 4.052 1.00 93.75 151 GLU A C 1
ATOM 1132 O O . GLU A 1 151 ? -1.310 -6.702 3.425 1.00 93.75 151 GLU A O 1
ATOM 1137 N N . PHE A 1 152 ? 0.742 -7.049 4.261 1.00 91.31 152 PHE A N 1
ATOM 1138 C CA . PHE A 1 152 ? 1.382 -5.884 3.653 1.00 91.31 152 PHE A CA 1
ATOM 1139 C C . PHE A 1 152 ? 2.490 -6.362 2.716 1.00 91.31 152 PHE A C 1
ATOM 1141 O O . PHE A 1 152 ? 3.374 -7.094 3.171 1.00 91.31 152 PHE A O 1
ATOM 1148 N N . TRP A 1 153 ? 2.410 -5.951 1.449 1.00 88.88 153 TRP A N 1
ATOM 1149 C CA . TRP A 1 153 ? 3.262 -6.383 0.338 1.00 88.88 153 TRP A CA 1
ATOM 1150 C C . TRP A 1 153 ? 4.094 -5.248 -0.258 1.00 88.88 153 TRP A C 1
ATOM 1152 O O . TRP A 1 153 ? 3.506 -4.200 -0.624 1.00 88.88 153 TRP A O 1
#

Foldseek 3Di:
DWDWDADPPPRDIDIEDCDDDDPPVCPVPDDDDPPHHDDDDDDDPPDDPDDPDPVSVVVVDPCDFLVNVCVVVVVPLDADDDQPFEEEDEDPPLAAADPVVLVVSCVVGPPPSAPQLDEAEDDDNSRPHHDDVNNVCSNNCCSNHGNHYYYYD

InterPro domains:
  IPR036852 Peptidase S8/S53 domain superfamily [G3DSA:3.40.50.200] (64-153)
  IPR050819 Tripeptidyl-peptidase I and related peptidases [PTHR14218] (1-153)

Secondary structure (DSSP, 8-state):
--EEEE-TTT--EEEE-S-----GGGTTT-S--TTSSPPPP------PPPP-SHHHHHHH-S-S-HHHHHHHTT-TT-----TT-EEEE---SSEE--HHHHHHHHHHH--STTTT--EEE-S-----EE-HHHHHHHHHHHHHSTTSEEEE-

Organism: NCBI:txid156174

Sequence (153 aa):
QYFVYRNLRTGAEAYRAPKYSLPAALAHVVDLVAPTVRLPAETISPVQPAAKTAEAIQARGLFNTPKSLRKLYSVGDTVGISAANKQAVTGFLGQHFVEADLDEFHVLYFHKSGVGSKIAKVGDDSGVLSGTEAMLDAEYVTAMGANITTEFW

Radius of gyration: 20.72 Å; chains: 1; bounding box: 42×47×55 Å